Protein AF-H6C6H9-F1 (afdb_monomer)

Nearest PDB structures (foldseek):
  1m8u-assembly1_A  TM=6.468E-01  e=3.228E-02  Bos taurus
  4w9a-assembly1_A  TM=7.156E-01  e=2.011E-01  Bos taurus
  4el6-assembly1_A  TM=6.274E-01  e=1.221E-01  Schistosoma mansoni
  1blb-assembly1_B-2  TM=5.094E-01  e=5.316E-02  Bos taurus
  8fyj-assembly1_A  TM=1.345E-01  e=8.040E-01  Human immunodeficiency virus 1

Radius of gyration: 32.36 Å; Cα contacts (8 Å, |Δi|>4): 339; chains: 1; bounding box: 64×81×73 Å

Solvent-accessible surface area (backbone atoms only — not comparable to full-atom values): 10503 Å² total; per-residue (Å²): 137,88,82,91,83,80,87,89,83,81,89,84,89,83,90,85,83,89,84,82,91,72,93,70,89,72,74,81,74,80,68,78,75,75,69,74,80,72,73,79,72,75,73,74,73,80,51,36,35,40,35,15,56,24,47,71,72,34,78,64,66,50,78,43,81,55,55,75,74,43,68,40,76,44,92,52,54,22,53,16,11,43,23,38,35,81,52,19,26,31,27,49,11,56,21,62,86,62,32,77,60,61,57,61,15,24,44,7,15,76,43,41,44,30,48,18,70,77,67,75,39,77,63,48,41,31,7,32,34,35,34,72,49,62,87,94,52,60,40,40,76,45,44,39,73,64,54,75,67,48,70,76,57,81,44,53,75,42,100,85,59,31,15,46,28,49,48,92,77,42,82,42,81,41,86,101

Structure (mmCIF, N/CA/C/O backbone):
data_AF-H6C6H9-F1
#
_entry.id   AF-H6C6H9-F1
#
loop_
_atom_site.group_PDB
_atom_site.id
_atom_site.type_symbol
_atom_site.label_atom_id
_atom_site.label_alt_id
_atom_site.label_comp_id
_atom_site.label_asym_id
_atom_site.label_entity_id
_atom_site.label_seq_id
_atom_site.pdbx_PDB_ins_code
_atom_site.Cartn_x
_atom_site.Cartn_y
_atom_site.Cartn_z
_atom_site.occupancy
_atom_site.B_iso_or_equiv
_atom_site.auth_seq_id
_atom_site.auth_comp_id
_atom_site.auth_asym_id
_atom_site.auth_atom_id
_atom_site.pdbx_PDB_model_num
ATOM 1 N N . MET A 1 1 ? -33.653 53.824 22.978 1.00 43.84 1 MET A N 1
ATOM 2 C CA . MET A 1 1 ? -33.071 55.120 23.406 1.00 43.84 1 MET A CA 1
ATOM 3 C C . MET A 1 1 ? -32.924 55.114 24.921 1.00 43.84 1 MET A C 1
ATOM 5 O O . MET A 1 1 ? -33.811 54.564 25.562 1.00 43.84 1 MET A O 1
ATOM 9 N N . ARG A 1 2 ? -31.876 55.780 25.441 1.00 40.47 2 ARG A N 1
ATOM 10 C CA . ARG A 1 2 ? -31.400 55.868 26.848 1.00 40.47 2 ARG A CA 1
ATOM 11 C C . ARG A 1 2 ? -30.439 54.741 27.254 1.00 40.47 2 ARG A C 1
ATOM 13 O O . ARG A 1 2 ? -30.753 53.586 27.025 1.00 40.47 2 ARG A O 1
ATOM 20 N N . ALA A 1 3 ? -29.294 54.984 27.884 1.00 43.31 3 ALA A N 1
ATOM 21 C CA . ALA A 1 3 ? -28.504 56.194 28.116 1.00 43.31 3 ALA A CA 1
ATOM 22 C C . ALA A 1 3 ? -27.086 55.715 28.492 1.00 43.31 3 ALA A C 1
ATOM 24 O O . ALA A 1 3 ? -26.957 54.791 29.293 1.00 43.31 3 ALA A O 1
ATOM 25 N N . PHE A 1 4 ? -26.051 56.321 27.908 1.00 47.41 4 PHE A N 1
ATOM 26 C CA . PHE A 1 4 ? -24.652 56.126 28.296 1.00 47.41 4 PHE A CA 1
ATOM 27 C C . PHE A 1 4 ? -24.292 57.131 29.402 1.00 47.41 4 PHE A C 1
ATOM 29 O O . PHE A 1 4 ? -24.557 58.322 29.268 1.00 47.41 4 PHE A O 1
ATOM 36 N N . ASN A 1 5 ? -23.680 56.629 30.470 1.00 43.75 5 ASN A N 1
ATOM 37 C CA . ASN A 1 5 ? -23.010 57.337 31.566 1.00 43.75 5 ASN A CA 1
ATOM 38 C C . ASN A 1 5 ? -21.646 56.626 31.725 1.00 43.75 5 ASN A C 1
ATOM 40 O O . ASN A 1 5 ? -21.599 55.418 31.526 1.00 43.75 5 ASN A O 1
ATOM 44 N N . LEU A 1 6 ? -20.508 57.214 32.088 1.00 49.06 6 LEU A N 1
ATOM 45 C CA . LEU A 1 6 ? -20.125 58.568 32.471 1.00 49.06 6 LEU A CA 1
ATOM 46 C C . LEU A 1 6 ? -18.585 58.650 32.383 1.00 49.06 6 LEU A C 1
ATOM 48 O O . LEU A 1 6 ? -17.896 57.696 32.721 1.00 49.06 6 LEU A O 1
ATOM 52 N N . ALA A 1 7 ? -18.112 59.832 31.990 1.00 50.22 7 ALA A N 1
ATOM 53 C CA . ALA A 1 7 ? -16.988 60.582 32.562 1.00 50.22 7 ALA A CA 1
ATOM 54 C C . ALA A 1 7 ? -15.553 59.998 32.577 1.00 50.22 7 ALA A C 1
ATOM 56 O O . ALA A 1 7 ? -15.174 59.209 33.435 1.00 50.22 7 ALA A O 1
ATOM 57 N N . PHE A 1 8 ? -14.710 60.576 31.712 1.00 47.69 8 PHE A N 1
ATOM 58 C CA . PHE A 1 8 ? -13.259 60.721 31.885 1.00 47.69 8 PHE A CA 1
ATOM 59 C C . PHE A 1 8 ? -12.946 62.107 32.470 1.00 47.69 8 PHE A C 1
ATOM 61 O O . PHE A 1 8 ? -13.483 63.102 31.984 1.00 47.69 8 PHE A O 1
ATOM 68 N N . SER A 1 9 ? -12.066 62.182 33.473 1.00 48.00 9 SER A N 1
ATOM 69 C CA . SER A 1 9 ? -11.415 63.421 33.938 1.00 48.00 9 SER A CA 1
ATOM 70 C C . SER A 1 9 ? -10.225 63.077 34.866 1.00 48.00 9 SER A C 1
ATOM 72 O O . SER A 1 9 ? -10.150 61.938 35.323 1.00 48.00 9 SER A O 1
ATOM 74 N N . PRO A 1 10 ? -9.289 63.997 35.164 1.00 54.41 10 PRO A N 1
ATOM 75 C CA . PRO A 1 10 ? -8.141 64.303 34.311 1.00 54.41 10 PRO A CA 1
ATOM 76 C C . PRO A 1 10 ? -6.798 64.287 35.086 1.00 54.41 10 PRO A C 1
ATOM 78 O O . PRO A 1 10 ? -6.765 64.082 36.292 1.00 54.41 10 PRO A O 1
ATOM 81 N N . LEU A 1 11 ? -5.707 64.537 34.348 1.00 51.25 11 LEU A N 1
ATOM 82 C CA . LEU A 1 11 ? -4.454 65.197 34.760 1.00 51.25 11 LEU A CA 1
ATOM 83 C C . LEU A 1 11 ? -3.988 65.088 36.227 1.00 51.25 11 LEU A C 1
ATOM 85 O O . LEU A 1 11 ? -4.550 65.735 37.104 1.00 51.25 11 LEU A O 1
ATOM 89 N N . LEU A 1 12 ? -2.785 64.534 36.427 1.00 47.00 12 LEU A N 1
ATOM 90 C CA . LEU A 1 12 ? -1.834 65.118 37.378 1.00 47.00 12 LEU A CA 1
ATOM 91 C C . LEU A 1 12 ? -0.397 65.038 36.832 1.00 47.00 12 LEU A C 1
ATOM 93 O O . LEU A 1 12 ? 0.133 63.961 36.571 1.00 47.00 12 LEU A O 1
ATOM 97 N N . LEU A 1 13 ? 0.200 66.217 36.643 1.00 50.78 13 LEU A N 1
ATOM 98 C CA . LEU A 1 13 ? 1.634 66.452 36.473 1.00 50.78 13 LEU A CA 1
ATOM 99 C C . LEU A 1 13 ? 2.338 66.299 37.831 1.00 50.78 13 LEU A C 1
ATOM 101 O O . LEU A 1 13 ? 1.857 66.861 38.812 1.00 50.78 13 LEU A O 1
ATOM 105 N N . ALA A 1 14 ? 3.534 65.707 37.855 1.00 57.72 14 ALA A N 1
ATOM 106 C CA . ALA A 1 14 ? 4.597 66.117 38.775 1.00 57.72 14 ALA A CA 1
ATOM 107 C C . ALA A 1 14 ? 5.970 65.686 38.236 1.00 57.72 14 ALA A C 1
ATOM 109 O O . ALA A 1 14 ? 6.237 64.501 38.048 1.00 57.72 14 ALA A O 1
ATOM 110 N N . ALA A 1 15 ? 6.829 66.674 37.987 1.00 49.47 15 ALA A N 1
ATOM 111 C CA . ALA A 1 15 ? 8.256 66.512 37.748 1.00 49.47 15 ALA A CA 1
ATOM 112 C C . ALA A 1 15 ? 9.000 66.555 39.093 1.00 49.47 15 ALA A C 1
ATOM 114 O O . ALA A 1 15 ? 8.691 67.404 39.928 1.00 49.47 15 ALA A O 1
ATOM 115 N N . VAL A 1 16 ? 10.004 65.694 39.280 1.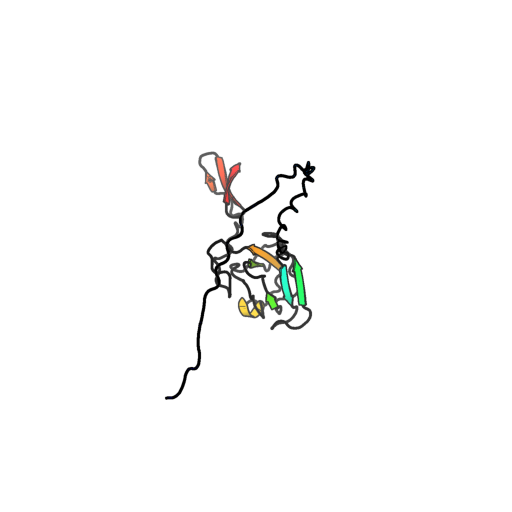00 59.78 16 VAL A N 1
ATOM 116 C CA . VAL A 1 16 ? 11.009 65.824 40.347 1.00 59.78 16 VAL A CA 1
ATOM 117 C C . VAL A 1 16 ? 12.389 65.610 39.728 1.00 59.78 16 VAL A C 1
ATOM 119 O O . VAL A 1 16 ? 12.623 6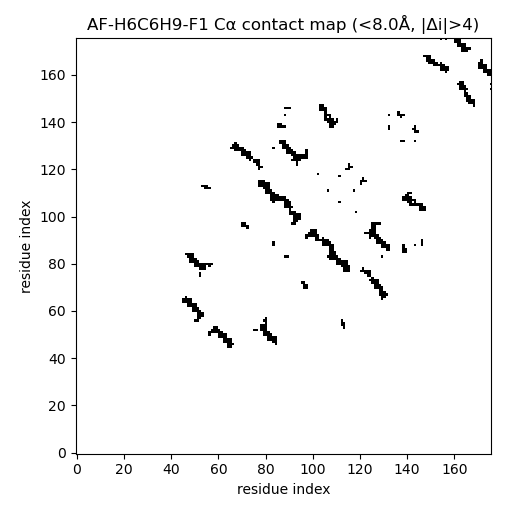4.619 39.039 1.00 59.78 16 VAL A O 1
ATOM 122 N N . ALA A 1 17 ? 13.269 66.585 39.944 1.00 49.47 17 ALA A N 1
ATOM 123 C CA . ALA A 1 17 ? 14.668 66.597 39.538 1.00 49.47 17 ALA A CA 1
ATOM 124 C C . ALA A 1 17 ? 15.584 66.294 40.740 1.00 49.47 17 ALA A C 1
ATOM 126 O O . ALA A 1 17 ? 15.286 66.727 41.852 1.00 49.47 17 ALA A O 1
ATOM 127 N N . GLY A 1 18 ? 16.726 65.642 40.475 1.00 43.94 18 GLY A N 1
ATOM 128 C CA . GLY A 1 18 ? 17.840 65.412 41.415 1.00 43.94 18 GLY A CA 1
ATOM 129 C C . GLY A 1 18 ? 17.665 64.155 42.284 1.00 43.94 18 GLY A C 1
ATOM 130 O O . GLY A 1 18 ? 16.552 63.827 42.658 1.00 43.94 18 GLY A O 1
ATOM 131 N N . VAL A 1 19 ? 18.686 63.386 42.676 1.00 44.44 19 VAL A N 1
ATOM 132 C CA . VAL A 1 19 ? 20.137 63.607 42.788 1.00 44.44 19 VAL A CA 1
ATOM 133 C C . VAL A 1 19 ? 20.823 62.221 42.929 1.00 44.44 19 VAL A C 1
ATOM 135 O O . VAL A 1 19 ? 20.159 61.241 43.252 1.00 44.44 19 VAL A O 1
ATOM 138 N N . VAL A 1 20 ? 22.157 62.210 42.814 1.00 49.16 20 VAL A N 1
ATOM 139 C CA . VAL A 1 20 ? 23.142 61.223 43.318 1.00 49.16 20 VAL A CA 1
ATO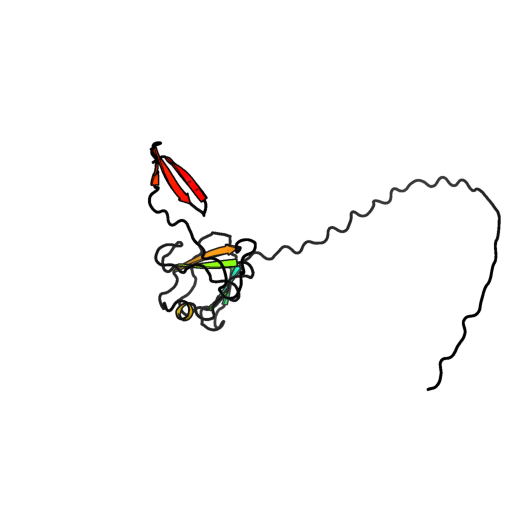M 140 C C . VAL A 1 20 ? 23.569 60.108 42.359 1.00 49.16 20 VAL A C 1
ATOM 142 O O . VAL A 1 20 ? 22.935 59.071 42.197 1.00 49.16 20 VAL A O 1
ATOM 145 N N . SER A 1 21 ? 24.760 60.329 41.804 1.00 42.47 21 SER A N 1
ATOM 146 C CA . SER A 1 21 ? 25.691 59.315 41.330 1.00 42.47 21 SER A CA 1
ATOM 147 C C . SER A 1 21 ? 26.158 58.469 42.518 1.00 42.47 21 SER A C 1
ATOM 149 O O . SER A 1 21 ? 26.852 58.970 43.401 1.00 42.47 21 SER A O 1
ATOM 151 N N . ALA A 1 22 ? 25.809 57.187 42.518 1.00 53.22 22 ALA A N 1
ATOM 152 C CA . ALA A 1 22 ? 26.518 56.165 43.273 1.00 53.22 22 ALA A CA 1
ATOM 153 C C . ALA A 1 22 ? 27.166 55.232 42.248 1.00 53.22 22 ALA A C 1
ATOM 155 O O . ALA A 1 22 ? 26.480 54.585 41.458 1.00 53.22 22 ALA A O 1
ATOM 156 N N . GLN A 1 23 ? 28.498 55.247 42.214 1.00 48.06 23 GLN A N 1
ATOM 157 C CA . GLN A 1 23 ? 29.272 54.185 41.594 1.00 48.06 23 GLN A CA 1
ATOM 158 C C . GLN A 1 23 ? 29.103 52.959 42.483 1.00 48.06 23 GLN A C 1
ATOM 160 O O . GLN A 1 23 ? 29.628 52.942 43.592 1.00 48.06 23 GLN A O 1
ATOM 165 N N . ASP A 1 24 ? 28.364 51.967 42.002 1.00 47.94 24 ASP A N 1
ATOM 166 C CA . ASP A 1 24 ? 28.456 50.617 42.531 1.00 47.94 24 ASP A CA 1
ATOM 167 C C . ASP A 1 24 ? 28.901 49.722 41.379 1.00 47.94 24 ASP A C 1
ATOM 169 O O . ASP A 1 24 ? 28.306 49.701 40.296 1.00 47.94 24 ASP A O 1
ATOM 173 N N . GLU A 1 25 ? 30.047 49.092 41.591 1.00 57.09 25 GLU A N 1
ATOM 174 C CA . GLU A 1 25 ? 30.727 48.194 40.678 1.00 57.09 25 GLU A CA 1
ATOM 175 C C . GLU A 1 25 ? 29.880 46.923 40.551 1.00 57.09 25 GLU A C 1
ATOM 177 O O . GLU A 1 25 ? 30.096 45.914 41.222 1.00 57.09 25 GLU A O 1
ATOM 182 N N . ALA A 1 26 ? 28.847 46.997 39.710 1.00 52.16 26 ALA A N 1
ATOM 183 C CA . ALA A 1 26 ? 27.998 45.868 39.386 1.00 52.16 26 ALA A CA 1
ATOM 184 C C . ALA A 1 26 ? 28.812 44.878 38.549 1.00 52.16 26 ALA A C 1
ATOM 186 O O . ALA A 1 26 ? 28.906 44.964 37.324 1.00 52.16 26 ALA A O 1
ATOM 187 N N . THR A 1 27 ? 29.429 43.942 39.260 1.00 47.81 27 THR A N 1
ATOM 188 C CA . THR A 1 27 ? 29.895 42.663 38.738 1.00 47.81 27 THR A CA 1
ATOM 189 C C . THR A 1 27 ? 28.860 42.110 37.758 1.00 47.81 27 THR A C 1
ATOM 191 O O . THR A 1 27 ? 27.718 41.813 38.110 1.00 47.81 27 THR A O 1
ATOM 194 N N . VAL A 1 28 ? 29.262 42.036 36.488 1.00 46.53 28 VAL A N 1
ATOM 195 C CA . VAL A 1 28 ? 28.486 41.447 35.398 1.00 46.53 28 VAL A CA 1
ATOM 196 C C . VAL A 1 28 ? 28.376 39.954 35.679 1.00 46.53 28 VAL A C 1
ATOM 198 O O . VAL A 1 28 ? 29.245 39.167 35.310 1.00 46.53 28 VAL A O 1
ATOM 201 N N . TYR A 1 29 ? 27.316 39.554 36.372 1.00 53.19 29 TYR A N 1
ATOM 202 C CA . TYR A 1 29 ? 26.864 38.174 36.331 1.00 53.19 29 TYR A CA 1
ATOM 203 C C . TYR A 1 29 ? 26.211 37.978 34.967 1.00 53.19 29 TYR A C 1
ATOM 205 O O . TYR A 1 29 ? 25.061 38.365 34.751 1.00 53.19 29 TYR A O 1
ATOM 213 N N . ASP A 1 30 ? 26.993 37.428 34.038 1.00 55.03 30 ASP A N 1
ATOM 214 C CA . ASP A 1 30 ? 26.508 36.869 32.782 1.00 55.03 30 ASP A CA 1
ATOM 215 C C . ASP A 1 30 ? 25.448 35.821 33.131 1.00 55.03 30 ASP A C 1
ATOM 217 O O . ASP A 1 30 ? 25.742 34.694 33.534 1.00 55.03 30 ASP A O 1
ATOM 221 N N . THR A 1 31 ? 24.190 36.252 33.120 1.00 63.44 31 THR A N 1
ATOM 222 C CA . THR A 1 31 ? 23.061 35.351 33.289 1.00 63.44 31 THR A CA 1
ATOM 223 C C . THR A 1 31 ? 23.037 34.539 32.006 1.00 63.44 31 THR A C 1
ATOM 225 O O . THR A 1 31 ? 22.817 35.140 30.952 1.00 63.44 31 THR A O 1
ATOM 228 N N . PRO A 1 32 ? 23.272 33.215 32.041 1.00 61.19 32 PRO A N 1
ATOM 229 C CA . PRO A 1 32 ? 23.223 32.422 30.829 1.00 61.19 32 PRO A CA 1
ATOM 230 C C . PRO A 1 32 ? 21.829 32.598 30.243 1.00 61.19 32 PRO A C 1
ATOM 232 O O . PRO A 1 32 ? 20.832 32.200 30.852 1.00 61.19 32 PRO A O 1
ATOM 235 N N . VAL A 1 33 ? 21.759 33.256 29.086 1.00 62.00 33 VAL A N 1
ATOM 236 C CA . VAL A 1 33 ? 20.531 33.380 28.312 1.00 62.00 33 VAL A CA 1
ATOM 237 C C . VAL A 1 33 ? 20.086 31.950 28.056 1.00 62.00 33 VAL A C 1
ATOM 239 O O . VAL A 1 33 ? 20.761 31.203 27.346 1.00 62.00 33 VAL A O 1
ATOM 242 N N . LEU A 1 34 ? 19.012 31.537 28.734 1.00 57.62 34 LEU A N 1
ATOM 243 C CA . LEU A 1 34 ? 18.423 30.219 28.581 1.00 57.62 34 LEU A CA 1
ATOM 244 C C . LEU A 1 34 ? 18.130 30.073 27.092 1.00 57.62 34 LEU A C 1
ATOM 246 O O . LEU A 1 34 ? 17.268 30.778 26.566 1.00 57.62 34 LEU A O 1
ATOM 250 N N . ALA A 1 35 ? 18.931 29.238 26.425 1.00 61.88 35 ALA A N 1
ATOM 251 C CA . ALA A 1 35 ? 18.815 28.966 25.006 1.00 61.88 35 ALA A CA 1
ATOM 252 C C . ALA A 1 35 ? 17.335 28.794 24.673 1.00 61.88 35 ALA A C 1
ATOM 254 O O . ALA A 1 35 ? 16.639 28.057 25.381 1.00 61.88 35 ALA A O 1
ATOM 255 N N . GLU A 1 36 ? 16.881 29.524 23.649 1.00 62.03 36 GLU A N 1
ATOM 256 C CA . GLU A 1 36 ? 15.521 29.483 23.124 1.00 62.03 36 GLU A CA 1
ATOM 257 C C . GLU A 1 36 ? 14.971 28.071 23.269 1.00 62.03 36 GLU A C 1
ATOM 259 O O . GLU A 1 36 ? 15.611 27.109 22.826 1.00 62.03 36 GLU A O 1
ATOM 264 N N . ALA A 1 37 ? 13.832 27.944 23.955 1.00 62.97 37 ALA A N 1
ATOM 265 C CA . ALA A 1 37 ? 13.150 26.676 24.114 1.00 62.97 37 ALA A CA 1
ATOM 266 C C . ALA A 1 37 ? 13.022 26.054 22.723 1.00 62.97 37 ALA A C 1
ATOM 268 O O . ALA A 1 37 ? 12.205 26.493 21.916 1.00 62.97 37 ALA A O 1
ATOM 269 N N . ARG A 1 38 ? 13.881 25.071 22.418 1.00 60.66 38 ARG A N 1
ATOM 270 C CA . ARG A 1 38 ? 13.777 24.300 21.187 1.00 60.66 38 ARG A CA 1
ATOM 271 C C . ARG A 1 38 ? 12.397 23.686 21.246 1.00 60.66 38 ARG A C 1
ATOM 273 O O . ARG A 1 38 ? 12.162 22.804 22.072 1.00 60.66 38 ARG A O 1
ATOM 280 N N . GLU A 1 39 ? 11.494 24.212 20.426 1.00 67.00 39 GLU A N 1
ATOM 281 C CA . GLU A 1 39 ? 10.159 23.675 20.261 1.00 67.00 39 GLU A CA 1
ATOM 282 C C . GLU A 1 39 ? 10.323 22.164 20.114 1.00 67.00 39 GLU A C 1
ATOM 284 O O . GLU A 1 39 ? 11.070 21.692 19.248 1.00 67.00 39 GLU A O 1
ATOM 289 N N . LEU A 1 40 ? 9.734 21.407 21.042 1.00 60.00 40 LEU A N 1
ATOM 290 C CA . LEU A 1 40 ? 9.776 19.956 20.994 1.00 60.00 40 LEU A CA 1
ATOM 291 C C . LEU A 1 40 ? 9.041 19.552 19.723 1.00 60.00 40 LEU A C 1
ATOM 293 O O . LEU A 1 40 ? 7.819 19.413 19.717 1.00 60.00 40 LEU A O 1
ATOM 297 N N . GLN A 1 41 ? 9.791 19.391 18.634 1.00 59.38 41 GLN A N 1
ATOM 298 C CA . GLN A 1 41 ? 9.234 18.924 17.383 1.00 59.38 41 GLN A CA 1
ATOM 299 C C . GLN A 1 41 ? 8.605 17.569 17.663 1.00 59.38 41 GLN A C 1
ATOM 301 O O . GLN A 1 41 ? 9.282 16.601 18.033 1.00 59.38 41 GLN A O 1
ATOM 306 N N . LYS A 1 42 ? 7.281 17.511 17.506 1.00 53.94 42 LYS A N 1
ATOM 307 C CA . LYS A 1 42 ? 6.538 16.262 17.547 1.00 53.94 42 LYS A CA 1
ATOM 308 C C . LYS A 1 42 ? 7.182 15.347 16.516 1.00 53.94 42 LYS A C 1
ATOM 310 O O . LYS A 1 42 ? 7.082 15.589 15.314 1.00 53.94 42 LYS A O 1
ATOM 315 N N . ARG A 1 43 ? 7.863 14.297 16.982 1.00 54.84 43 ARG A N 1
ATOM 316 C CA . ARG A 1 43 ? 8.354 13.244 16.094 1.00 54.84 43 ARG A CA 1
ATOM 317 C C . ARG A 1 43 ? 7.127 12.721 15.360 1.00 54.84 43 ARG A C 1
ATOM 319 O O . ARG A 1 43 ? 6.205 12.221 16.008 1.00 54.84 43 ARG A O 1
ATOM 326 N N . SER A 1 44 ? 7.079 12.903 14.041 1.00 58.94 44 SER A N 1
ATOM 327 C CA . SER A 1 44 ? 5.994 12.325 13.254 1.00 58.94 44 SER A CA 1
ATOM 328 C C . SER A 1 44 ? 5.986 10.825 13.545 1.00 58.94 44 SER A C 1
ATOM 330 O O . SER A 1 44 ? 7.048 10.198 13.441 1.00 58.94 44 SER A O 1
ATOM 332 N N . PRO A 1 45 ? 4.854 10.255 14.006 1.00 63.69 45 PRO A N 1
ATO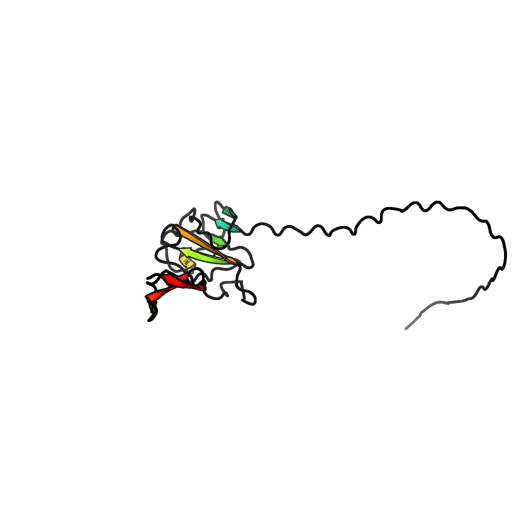M 333 C CA . PRO A 1 45 ? 4.799 8.836 14.293 1.00 63.69 45 PRO A CA 1
ATOM 334 C C . PRO A 1 45 ? 5.232 8.081 13.033 1.00 63.69 45 PRO A C 1
ATOM 336 O O . PRO A 1 45 ? 4.910 8.520 11.924 1.00 63.69 45 PRO A O 1
ATOM 339 N N . PRO A 1 46 ? 6.000 6.989 13.179 1.00 79.44 46 PRO A N 1
ATOM 340 C CA . PRO A 1 46 ? 6.408 6.201 12.028 1.00 79.44 46 PRO A CA 1
ATOM 341 C C . PRO A 1 46 ? 5.162 5.840 11.217 1.00 79.44 46 PRO A C 1
ATOM 343 O O . PRO A 1 46 ? 4.143 5.472 11.795 1.00 79.44 46 PRO A O 1
ATOM 346 N N . ALA A 1 47 ? 5.223 5.984 9.894 1.00 89.31 47 ALA A N 1
ATOM 347 C CA . ALA A 1 47 ? 4.109 5.608 9.036 1.00 89.31 47 ALA A CA 1
ATOM 348 C C . ALA A 1 47 ? 3.789 4.121 9.234 1.00 89.31 47 ALA A C 1
ATOM 350 O O . ALA A 1 47 ? 4.687 3.305 9.452 1.00 89.31 47 ALA A O 1
ATOM 351 N N . GLY A 1 48 ? 2.516 3.747 9.160 1.00 92.38 48 GLY A N 1
ATOM 352 C CA . GLY A 1 48 ? 2.123 2.349 9.253 1.00 92.38 48 GLY A CA 1
ATOM 353 C C . GLY A 1 48 ? 0.730 2.099 8.717 1.00 92.38 48 GLY A C 1
ATOM 354 O O . GLY A 1 48 ? -0.108 2.999 8.703 1.00 92.38 48 GLY A O 1
ATOM 355 N N . VAL A 1 49 ? 0.515 0.872 8.256 1.00 94.38 49 VAL A N 1
ATOM 356 C CA . VAL A 1 49 ? -0.782 0.408 7.765 1.00 94.38 49 VAL A CA 1
ATOM 357 C C . VAL A 1 49 ? -1.602 -0.129 8.918 1.00 94.38 49 VAL A C 1
ATOM 359 O O . VAL A 1 49 ? -1.081 -0.817 9.797 1.00 94.38 49 VAL A O 1
ATOM 362 N N . TYR A 1 50 ? -2.892 0.159 8.884 1.00 94.56 50 TYR A N 1
ATOM 363 C CA . TYR A 1 50 ? -3.868 -0.468 9.751 1.00 94.56 50 TYR A CA 1
ATOM 364 C C . TYR A 1 50 ? -4.622 -1.520 8.950 1.00 94.56 50 TYR A C 1
ATOM 366 O O . TYR A 1 50 ? -5.216 -1.209 7.920 1.00 94.56 50 TYR A O 1
ATOM 374 N N . VAL A 1 51 ? -4.568 -2.771 9.383 1.00 94.38 51 VAL A N 1
ATOM 375 C CA . VAL A 1 51 ? -5.215 -3.882 8.683 1.00 94.38 51 VAL A CA 1
ATOM 376 C C . VAL A 1 51 ? -6.120 -4.590 9.679 1.00 94.38 51 VAL A C 1
ATOM 378 O O . VAL A 1 51 ? -5.735 -4.733 10.838 1.00 94.38 51 VAL A O 1
ATOM 381 N N . CYS A 1 52 ? -7.275 -5.072 9.235 1.00 94.75 52 CYS A N 1
ATOM 382 C CA . CYS A 1 52 ? -8.143 -5.958 10.008 1.00 94.75 52 CYS A CA 1
ATOM 383 C C . CYS A 1 52 ? -8.423 -7.239 9.225 1.00 94.75 52 CYS A C 1
ATOM 385 O O . CYS A 1 52 ? -8.582 -7.182 8.005 1.00 94.75 52 CYS A O 1
ATOM 387 N N . ASP A 1 53 ? -8.484 -8.378 9.914 1.00 94.50 53 ASP A N 1
ATOM 388 C CA . ASP A 1 53 ? -8.716 -9.697 9.309 1.00 94.50 53 ASP A CA 1
ATOM 389 C C . ASP A 1 53 ? -10.137 -9.897 8.753 1.00 94.50 53 ASP A C 1
ATOM 391 O O . ASP A 1 53 ? -10.348 -10.803 7.947 1.00 94.50 53 ASP A O 1
ATOM 395 N N . GLN A 1 54 ? -11.082 -9.029 9.126 1.00 94.31 54 GLN A N 1
ATOM 396 C CA . GLN A 1 54 ? -12.438 -8.992 8.589 1.00 94.31 54 GLN A CA 1
ATOM 397 C C . GLN A 1 54 ? -12.738 -7.675 7.865 1.00 94.31 54 GLN A C 1
ATOM 399 O O . GLN A 1 54 ? -12.021 -6.670 7.955 1.00 94.31 54 GLN A O 1
ATOM 404 N N . THR A 1 55 ? -13.848 -7.686 7.131 1.00 94.94 55 THR A N 1
ATOM 405 C CA . THR A 1 55 ? -14.356 -6.530 6.397 1.00 94.94 55 THR A CA 1
ATOM 406 C C . THR A 1 55 ? -14.953 -5.477 7.332 1.00 94.94 55 THR A C 1
ATOM 408 O O . THR A 1 55 ? -15.358 -5.791 8.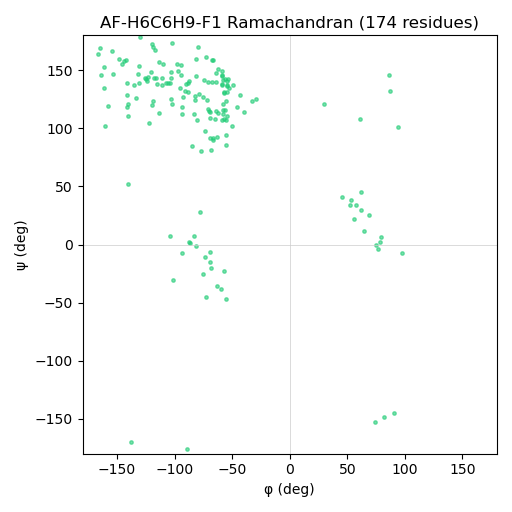449 1.00 94.94 55 THR A O 1
ATOM 411 N N . ASN A 1 56 ? -15.095 -4.246 6.843 1.00 95.81 56 ASN A N 1
ATOM 412 C CA . ASN A 1 56 ? -15.695 -3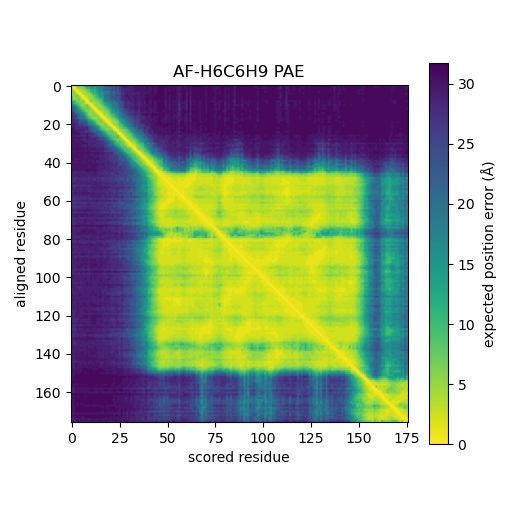.113 7.555 1.00 95.81 56 ASN A CA 1
ATOM 413 C C . ASN A 1 56 ? -15.000 -2.777 8.886 1.00 95.81 56 ASN A C 1
ATOM 415 O O . ASN A 1 56 ? -15.645 -2.331 9.826 1.00 95.81 56 ASN A O 1
ATOM 419 N N . TRP A 1 57 ? -13.679 -2.957 8.948 1.00 95.69 57 TRP A N 1
ATOM 420 C CA . TRP A 1 57 ? -12.837 -2.628 10.105 1.00 95.69 57 TRP A CA 1
ATOM 421 C C . TRP A 1 57 ? -13.180 -3.416 11.379 1.00 95.69 57 TRP A C 1
ATOM 423 O O . TRP A 1 57 ? -12.980 -2.929 12.490 1.00 95.69 5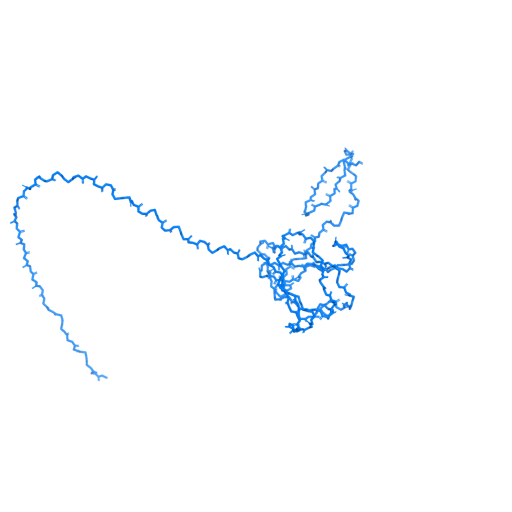7 TRP A O 1
ATOM 433 N N . HIS A 1 58 ? -13.691 -4.638 11.217 1.00 95.44 58 HIS A N 1
ATOM 434 C CA . HIS A 1 58 ? -14.000 -5.555 12.315 1.00 95.44 58 HIS A CA 1
ATOM 435 C C . HIS A 1 58 ? -12.938 -6.648 12.487 1.00 95.44 58 HIS A C 1
ATOM 437 O O . HIS A 1 58 ? -12.039 -6.805 11.664 1.00 95.44 58 HIS A O 1
ATOM 443 N N . GLY A 1 59 ? -13.080 -7.431 13.558 1.00 93.44 59 GLY A N 1
ATOM 444 C CA . GLY A 1 59 ? -12.222 -8.576 13.846 1.00 93.44 59 GLY A CA 1
ATOM 445 C C . GLY A 1 59 ? -10.909 -8.184 14.522 1.00 93.44 59 GLY A C 1
ATOM 446 O O . GLY A 1 59 ? -10.843 -7.235 15.308 1.00 93.44 59 GLY A O 1
ATOM 447 N N . LYS A 1 60 ? -9.853 -8.951 14.252 1.00 93.50 60 LYS A N 1
ATOM 448 C CA . LYS A 1 60 ? -8.509 -8.683 14.754 1.00 93.50 60 LYS A CA 1
ATOM 449 C C . LYS A 1 60 ? -7.836 -7.659 13.852 1.00 93.50 60 LYS A C 1
ATOM 451 O O . LYS A 1 60 ? -7.474 -7.955 12.716 1.00 93.50 60 LYS A O 1
ATOM 456 N N . CYS A 1 61 ? -7.601 -6.476 14.404 1.00 92.50 61 CYS A N 1
ATOM 457 C CA . CYS A 1 61 ? -6.868 -5.423 13.724 1.00 92.50 61 CYS A CA 1
ATOM 458 C C . CYS A 1 61 ? -5.435 -5.300 14.246 1.00 92.50 61 CYS A C 1
ATOM 460 O O . CYS A 1 61 ? -5.170 -5.449 15.440 1.00 92.50 61 CYS A O 1
ATOM 462 N N . ALA A 1 62 ? -4.503 -5.007 13.346 1.00 91.50 62 ALA A N 1
ATOM 463 C CA . ALA A 1 62 ? -3.106 -4.779 13.661 1.00 91.50 62 ALA A CA 1
ATOM 464 C C . ALA A 1 62 ? -2.595 -3.552 12.917 1.00 91.50 62 ALA A C 1
ATOM 466 O O . ALA A 1 62 ? -2.846 -3.358 11.725 1.00 91.50 62 ALA A O 1
ATOM 467 N N . TRP A 1 63 ? -1.822 -2.746 13.636 1.00 92.50 63 TRP A N 1
ATOM 468 C CA . TRP A 1 63 ? -1.020 -1.699 13.038 1.00 92.50 63 TRP A CA 1
ATOM 469 C C . TRP A 1 63 ? 0.378 -2.246 12.751 1.00 92.50 63 TRP A C 1
ATOM 471 O O . TRP A 1 63 ? 1.030 -2.791 13.641 1.00 92.50 63 TRP A O 1
ATOM 481 N N . THR A 1 64 ? 0.839 -2.108 11.511 1.00 91.94 64 THR A N 1
ATOM 482 C CA . THR A 1 64 ? 2.176 -2.543 11.094 1.00 91.94 64 THR A CA 1
ATOM 483 C C . THR A 1 64 ? 2.965 -1.347 10.604 1.00 91.94 64 THR A C 1
ATOM 485 O O . THR A 1 64 ? 2.548 -0.661 9.668 1.00 91.94 64 THR A O 1
ATOM 488 N N . LYS A 1 65 ? 4.133 -1.123 11.211 1.00 92.56 65 LYS A N 1
ATOM 489 C CA . LYS A 1 65 ? 5.067 -0.087 10.773 1.00 92.56 65 LYS A CA 1
ATOM 490 C C . LY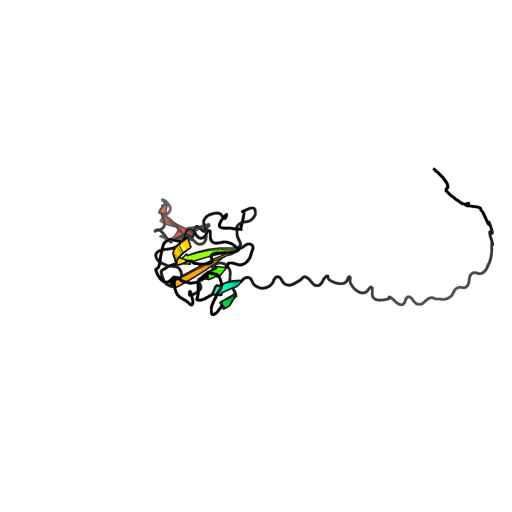S A 1 65 ? 5.452 -0.309 9.309 1.00 92.56 65 LYS A C 1
ATOM 492 O O . LYS A 1 65 ? 5.834 -1.410 8.918 1.00 92.56 65 LYS A O 1
ATOM 497 N N . LEU A 1 66 ? 5.376 0.757 8.525 1.00 90.88 66 LEU A N 1
ATOM 498 C CA . LEU A 1 66 ? 5.833 0.806 7.148 1.00 90.88 66 LEU A CA 1
ATOM 499 C C . LEU A 1 66 ? 7.257 1.341 7.073 1.00 90.88 66 LEU A C 1
ATOM 501 O O . LEU A 1 66 ? 7.636 2.261 7.797 1.00 90.88 66 LEU A O 1
ATOM 505 N N . ASN A 1 67 ? 7.995 0.802 6.112 1.00 88.62 67 ASN A N 1
ATOM 506 C CA . ASN A 1 67 ? 9.171 1.442 5.551 1.00 88.62 67 ASN A CA 1
ATOM 507 C C . ASN A 1 67 ? 8.864 1.748 4.083 1.00 88.62 67 ASN A C 1
ATOM 509 O O . ASN A 1 67 ? 8.240 0.936 3.394 1.00 88.62 67 ASN A O 1
ATOM 513 N N . GLU A 1 68 ? 9.269 2.926 3.621 1.00 90.06 68 GLU A N 1
ATOM 514 C CA . GLU A 1 68 ? 9.039 3.348 2.242 1.00 90.06 68 GLU A CA 1
ATOM 515 C C . GLU A 1 68 ? 9.638 2.353 1.250 1.00 90.06 68 GLU A C 1
ATOM 517 O O . GLU A 1 68 ? 10.793 1.949 1.371 1.00 90.06 68 GLU A O 1
ATOM 522 N N . GLY A 1 69 ? 8.834 1.940 0.271 1.00 88.44 69 GLY A N 1
ATOM 523 C CA . GLY A 1 69 ? 9.293 1.082 -0.813 1.00 88.44 69 GLY A CA 1
ATOM 524 C C . GLY A 1 69 ? 9.740 -0.314 -0.367 1.00 88.44 69 GLY A C 1
ATOM 525 O O . GLY A 1 69 ? 10.311 -1.046 -1.172 1.00 88.44 69 GLY A O 1
ATOM 526 N N . VAL A 1 70 ? 9.475 -0.721 0.875 1.00 90.81 70 VAL A N 1
ATOM 527 C CA . VAL A 1 70 ? 9.775 -2.075 1.344 1.00 90.81 70 VAL A CA 1
ATOM 528 C C . VAL A 1 70 ? 8.568 -2.969 1.107 1.00 90.81 70 VAL A C 1
ATOM 530 O O . VAL A 1 70 ? 7.432 -2.614 1.424 1.00 90.81 70 VAL A O 1
ATOM 533 N N . CYS A 1 71 ? 8.826 -4.138 0.527 1.00 92.69 71 CYS A N 1
ATOM 534 C CA . CYS A 1 71 ? 7.801 -5.148 0.350 1.00 92.69 71 CYS A CA 1
ATOM 535 C C . CYS A 1 71 ? 7.501 -5.852 1.674 1.00 92.69 71 CYS A C 1
ATOM 537 O O . CYS A 1 71 ? 8.404 -6.390 2.314 1.00 92.69 71 CYS A O 1
ATOM 539 N N . MET A 1 72 ? 6.228 -5.891 2.045 1.00 93.94 72 MET A N 1
ATOM 540 C CA . MET A 1 72 ? 5.743 -6.484 3.283 1.00 93.94 72 MET A CA 1
ATOM 541 C C . MET A 1 72 ? 4.829 -7.668 2.968 1.00 93.94 72 MET A C 1
ATOM 543 O O . MET A 1 72 ? 4.059 -7.633 2.007 1.00 93.94 72 MET A O 1
ATOM 547 N N . ASN A 1 73 ? 4.896 -8.723 3.779 1.00 93.44 73 ASN A N 1
ATOM 548 C CA . ASN A 1 73 ? 3.972 -9.850 3.656 1.00 93.44 73 ASN A CA 1
ATOM 549 C C . ASN A 1 73 ? 2.577 -9.433 4.115 1.00 93.44 73 ASN A C 1
ATOM 551 O O . ASN A 1 73 ? 2.432 -8.741 5.123 1.00 93.44 73 ASN A O 1
ATOM 555 N N . PHE A 1 74 ? 1.553 -9.885 3.398 1.00 90.31 74 PHE A N 1
ATOM 556 C CA . PHE A 1 74 ? 0.177 -9.630 3.791 1.00 90.31 74 PHE A CA 1
ATOM 557 C C . PHE A 1 74 ? -0.253 -10.663 4.854 1.00 90.31 74 PHE A C 1
ATOM 559 O O . PHE A 1 74 ? -0.120 -11.864 4.613 1.00 90.31 74 PHE A O 1
ATOM 566 N N . PRO A 1 75 ? -0.725 -10.241 6.043 1.00 83.88 75 PRO A N 1
ATOM 567 C CA . PRO A 1 75 ? -0.912 -11.155 7.175 1.00 83.88 75 PRO A CA 1
ATOM 568 C C . PRO A 1 75 ? -2.140 -12.074 7.056 1.00 83.88 75 PRO A C 1
ATOM 570 O O . PRO A 1 75 ? -2.157 -13.148 7.655 1.00 83.88 75 PRO A O 1
ATOM 573 N N . TRP A 1 76 ? -3.161 -11.672 6.296 1.00 83.69 76 TRP A N 1
ATOM 574 C CA . TRP A 1 76 ? -4.491 -12.299 6.287 1.00 83.69 76 TRP A CA 1
ATOM 575 C C . TRP A 1 76 ? -5.065 -12.451 4.867 1.00 83.69 76 TRP A C 1
ATOM 577 O O . TRP A 1 76 ? -4.346 -12.288 3.885 1.00 83.69 76 TRP A O 1
ATOM 587 N N . ASP A 1 77 ? -6.341 -12.823 4.752 1.00 82.12 77 ASP A N 1
ATOM 588 C CA . ASP A 1 77 ? -6.993 -13.164 3.480 1.00 82.12 77 ASP A CA 1
ATOM 589 C C . ASP A 1 77 ? -7.638 -11.952 2.771 1.00 82.12 77 ASP A C 1
ATOM 591 O O . ASP A 1 77 ? -7.519 -10.809 3.202 1.00 82.12 77 ASP A O 1
ATOM 595 N N . ALA A 1 78 ? -8.325 -12.177 1.644 1.00 69.19 78 ALA A N 1
ATOM 596 C CA . ALA A 1 78 ? -8.919 -11.109 0.822 1.00 69.19 78 ALA A CA 1
ATOM 597 C C . ALA A 1 78 ? -10.104 -10.376 1.480 1.00 69.19 78 ALA A C 1
ATOM 599 O O . ALA A 1 78 ? -10.435 -9.258 1.084 1.00 69.19 78 ALA A O 1
ATOM 600 N N . GLY A 1 79 ? -10.737 -10.995 2.482 1.00 79.44 79 GLY A N 1
ATOM 601 C CA . GLY A 1 79 ? -11.825 -10.418 3.281 1.00 79.44 79 GLY A CA 1
ATOM 602 C C . GLY A 1 79 ? -11.344 -9.425 4.340 1.00 79.44 79 GLY A C 1
ATOM 603 O O . GLY A 1 79 ? -11.979 -9.294 5.378 1.00 79.44 79 GLY A O 1
ATOM 604 N N . THR A 1 80 ? -10.215 -8.767 4.097 1.00 89.44 80 THR A N 1
ATOM 605 C CA . THR A 1 80 ? -9.570 -7.847 5.028 1.00 89.44 80 THR A CA 1
ATOM 606 C C . THR A 1 80 ? -9.935 -6.402 4.737 1.00 89.44 80 THR A C 1
ATOM 608 O O . THR A 1 80 ? -10.140 -5.997 3.586 1.00 89.44 80 THR A O 1
ATOM 611 N N . SER A 1 81 ? -9.965 -5.611 5.804 1.00 95.62 81 SER A N 1
ATOM 612 C CA . SER A 1 81 ? -9.952 -4.151 5.716 1.00 95.62 81 SER A CA 1
ATOM 613 C C . SER A 1 81 ? -8.506 -3.668 5.741 1.00 95.62 81 SER A C 1
ATOM 615 O O . SER A 1 81 ? -7.699 -4.190 6.511 1.00 95.62 81 SER A O 1
ATOM 617 N N . PHE A 1 82 ? -8.157 -2.684 4.915 1.00 96.25 82 PHE A N 1
ATOM 618 C CA . PHE A 1 82 ? -6.782 -2.199 4.787 1.00 96.25 82 PHE A CA 1
ATOM 619 C C . PHE A 1 82 ? -6.748 -0.683 4.647 1.00 96.25 82 PHE A C 1
ATOM 621 O O . PHE A 1 82 ? -7.302 -0.133 3.698 1.00 96.25 82 PHE A O 1
ATOM 628 N N . GLY A 1 83 ? -6.060 -0.025 5.576 1.00 95.56 83 GLY A N 1
ATOM 629 C CA . GLY A 1 83 ? -5.960 1.422 5.714 1.00 95.56 83 GLY A CA 1
ATOM 630 C C . GLY A 1 83 ? -4.513 1.905 5.657 1.00 95.56 83 GLY A C 1
ATOM 631 O O . GLY A 1 83 ? -3.784 1.762 6.644 1.00 95.56 83 GLY A O 1
ATOM 632 N N . PRO A 1 84 ? -4.074 2.496 4.533 1.00 95.12 84 PRO A N 1
ATOM 633 C CA . PRO A 1 84 ? -2.822 3.241 4.467 1.00 95.12 84 PRO A CA 1
ATOM 634 C C . PRO A 1 84 ? -2.848 4.459 5.404 1.00 95.12 84 PRO A C 1
ATOM 636 O O . PRO A 1 84 ? -3.916 5.041 5.619 1.00 95.12 84 PRO A O 1
ATOM 639 N N . PRO A 1 85 ? -1.690 4.902 5.921 1.00 94.12 85 PRO A N 1
ATOM 640 C CA . PRO A 1 85 ? -1.621 6.156 6.658 1.00 94.12 85 PRO A CA 1
ATOM 641 C C . PRO A 1 85 ? -1.890 7.353 5.730 1.00 94.12 85 PRO A C 1
ATOM 643 O O . PRO A 1 85 ? -1.735 7.275 4.510 1.00 94.12 85 PRO A O 1
ATOM 646 N N . GLN A 1 86 ? -2.289 8.486 6.311 1.00 92.12 86 GLN A N 1
ATOM 647 C CA . GLN A 1 86 ? -2.485 9.729 5.558 1.00 92.12 86 GLN A CA 1
ATOM 648 C C . GLN A 1 86 ? -1.193 10.160 4.855 1.00 92.12 86 GLN A C 1
ATOM 650 O O . GLN A 1 86 ? -0.113 10.083 5.437 1.00 92.12 86 GLN A O 1
ATOM 655 N N . GLY A 1 87 ? -1.306 10.617 3.605 1.00 91.94 87 GLY A N 1
ATOM 656 C CA . GLY A 1 87 ? -0.150 11.021 2.799 1.00 91.94 87 GLY A CA 1
ATOM 657 C C . GLY A 1 87 ? 0.620 9.858 2.163 1.00 91.94 87 GLY A C 1
ATOM 658 O O . GLY A 1 87 ? 1.658 10.091 1.549 1.00 91.94 87 GLY A O 1
ATOM 659 N N . TRP A 1 88 ? 0.124 8.621 2.276 1.00 93.94 88 TRP A N 1
ATOM 660 C CA . TRP A 1 88 ? 0.730 7.437 1.671 1.00 93.94 88 TRP A CA 1
ATOM 661 C C . TRP A 1 88 ? -0.219 6.739 0.702 1.00 93.94 88 TRP A C 1
ATOM 663 O O . TRP A 1 88 ? -1.434 6.696 0.905 1.00 93.94 88 TRP A O 1
ATOM 673 N N . GLN A 1 89 ? 0.373 6.124 -0.320 1.00 94.94 89 GLN A N 1
ATOM 674 C CA . GLN A 1 89 ? -0.306 5.207 -1.226 1.00 94.94 89 GLN A CA 1
ATOM 675 C C . GLN A 1 89 ? 0.317 3.814 -1.143 1.00 94.94 89 GLN A C 1
ATOM 677 O O . GLN A 1 89 ? 1.534 3.659 -1.000 1.00 94.94 89 GLN A O 1
ATOM 682 N N . CYS A 1 90 ? -0.521 2.793 -1.255 1.00 95.25 90 CYS A N 1
ATOM 683 C CA . CYS A 1 90 ? -0.132 1.396 -1.187 1.00 95.25 90 CYS A CA 1
ATOM 684 C C . CYS A 1 90 ? -0.561 0.640 -2.443 1.00 95.25 90 CYS A C 1
ATOM 686 O O . CYS A 1 90 ? -1.636 0.858 -3.004 1.00 95.25 90 CYS A O 1
ATOM 688 N N . LYS A 1 91 ? 0.284 -0.302 -2.850 1.00 94.94 91 LYS A N 1
ATOM 689 C CA . LYS A 1 91 ? 0.015 -1.304 -3.872 1.00 94.94 91 LYS A CA 1
ATOM 690 C C . LYS A 1 91 ? -0.090 -2.679 -3.228 1.00 94.94 91 LYS A C 1
ATOM 692 O O . LYS A 1 91 ? 0.710 -3.025 -2.359 1.00 94.94 91 LYS A O 1
ATOM 697 N N . ILE A 1 92 ? -1.078 -3.446 -3.674 1.00 95.00 92 ILE A N 1
ATOM 698 C CA . ILE A 1 92 ? -1.340 -4.813 -3.226 1.00 95.00 92 ILE A CA 1
ATOM 699 C C . ILE A 1 92 ? -0.906 -5.779 -4.328 1.00 95.00 92 ILE A C 1
ATOM 701 O O . ILE A 1 92 ? -1.168 -5.529 -5.505 1.00 95.00 92 ILE A O 1
ATOM 705 N N . TYR A 1 93 ? -0.270 -6.883 -3.942 1.00 94.06 93 TYR A N 1
ATOM 706 C CA . TYR A 1 93 ? 0.204 -7.934 -4.837 1.00 94.06 93 TYR A CA 1
ATOM 707 C C . TYR A 1 93 ? -0.377 -9.274 -4.409 1.00 94.06 93 TYR A C 1
ATOM 709 O O . TYR A 1 93 ? -0.440 -9.612 -3.223 1.00 94.06 93 TYR A O 1
ATOM 717 N N . TYR A 1 94 ? -0.749 -10.068 -5.402 1.00 92.69 94 TYR A N 1
ATOM 718 C CA . TYR A 1 94 ? -1.259 -11.423 -5.215 1.00 92.69 94 TYR A CA 1
ATOM 719 C C . TYR A 1 94 ? -0.146 -12.479 -5.310 1.00 92.69 94 TYR A C 1
ATOM 721 O O . TYR A 1 94 ? -0.380 -13.642 -5.001 1.00 92.69 94 TYR A O 1
ATOM 729 N N . GLY A 1 95 ? 1.076 -12.083 -5.683 1.00 89.75 95 GLY A N 1
ATOM 730 C CA . GLY A 1 95 ? 2.290 -12.878 -5.499 1.00 89.75 95 GLY A CA 1
ATOM 731 C C . GLY A 1 95 ? 3.069 -12.459 -4.249 1.00 89.75 95 GLY A C 1
ATOM 732 O O . GLY A 1 95 ? 2.956 -11.331 -3.758 1.00 89.75 95 GLY A O 1
ATOM 733 N N . GLY A 1 96 ? 3.864 -13.379 -3.704 1.00 89.62 96 GLY A N 1
ATOM 734 C CA . GLY A 1 96 ? 4.774 -13.078 -2.597 1.00 89.62 96 GLY A CA 1
ATOM 735 C C . GLY A 1 96 ? 5.898 -12.133 -3.029 1.00 89.62 96 GLY A C 1
ATOM 736 O O . GLY A 1 96 ? 6.210 -12.034 -4.216 1.00 89.62 96 GLY A O 1
ATOM 737 N N . LYS A 1 97 ? 6.530 -11.446 -2.068 1.00 90.44 97 LYS A N 1
ATOM 738 C CA . LYS A 1 97 ? 7.673 -10.541 -2.320 1.00 90.44 97 LYS A CA 1
ATOM 739 C C . LYS A 1 97 ? 7.407 -9.481 -3.408 1.00 90.44 97 LYS A C 1
ATOM 741 O O . LYS A 1 97 ? 8.320 -9.108 -4.137 1.00 90.44 97 LYS A O 1
ATOM 746 N N . CYS A 1 98 ? 6.173 -8.991 -3.504 1.00 91.38 98 CYS A N 1
ATOM 747 C CA . CYS A 1 98 ? 5.749 -7.936 -4.421 1.00 91.38 98 CYS A CA 1
ATOM 748 C C . CYS A 1 98 ? 5.930 -8.317 -5.894 1.00 91.38 98 CYS A C 1
ATOM 750 O O . CYS A 1 98 ? 6.430 -7.544 -6.708 1.00 91.38 98 CYS A O 1
ATOM 752 N N . THR A 1 99 ? 5.519 -9.542 -6.220 1.00 88.69 99 THR A N 1
ATOM 753 C CA . THR A 1 99 ? 5.570 -10.109 -7.572 1.00 88.69 99 THR A CA 1
ATOM 754 C C . THR A 1 99 ? 4.173 -10.490 -8.068 1.00 88.69 99 THR A C 1
ATOM 756 O O . THR A 1 99 ? 3.196 -10.457 -7.316 1.00 88.69 99 THR A O 1
ATOM 759 N N . GLY A 1 100 ? 4.073 -10.879 -9.341 1.00 87.38 100 GLY A N 1
ATOM 760 C CA . GLY A 1 100 ? 2.833 -11.380 -9.933 1.00 87.38 100 GLY A CA 1
ATOM 761 C C . GLY A 1 100 ? 1.789 -10.292 -10.195 1.00 87.38 100 GLY A C 1
ATOM 762 O O . GLY A 1 100 ? 2.122 -9.133 -10.442 1.00 87.38 100 GLY A O 1
ATOM 763 N N . ALA A 1 101 ? 0.514 -10.686 -10.183 1.00 89.31 101 ALA A N 1
ATOM 764 C CA . ALA A 1 101 ? -0.602 -9.766 -10.379 1.00 89.31 101 ALA A CA 1
ATOM 765 C C . ALA A 1 101 ? -0.674 -8.741 -9.238 1.00 89.31 101 ALA A C 1
ATOM 767 O O . ALA A 1 101 ? -0.482 -9.083 -8.069 1.00 89.31 101 ALA A O 1
ATOM 768 N N . MET A 1 102 ? -0.978 -7.489 -9.574 1.00 91.62 102 MET A N 1
ATOM 769 C CA . MET A 1 102 ? -0.916 -6.365 -8.640 1.00 91.62 102 MET A CA 1
ATOM 770 C C . MET A 1 102 ? -1.960 -5.299 -8.960 1.00 91.62 102 MET A C 1
ATOM 772 O O . MET A 1 102 ? -2.460 -5.225 -10.082 1.00 91.62 102 MET A O 1
ATOM 776 N N . THR A 1 103 ? -2.276 -4.464 -7.973 1.00 93.50 103 THR A N 1
ATOM 777 C CA . THR A 1 103 ? -3.156 -3.305 -8.156 1.00 93.50 103 THR A CA 1
ATOM 778 C C . THR A 1 103 ? -2.407 -2.129 -8.790 1.00 93.50 103 THR A C 1
ATOM 780 O O . THR A 1 103 ? -1.179 -2.126 -8.903 1.00 93.50 103 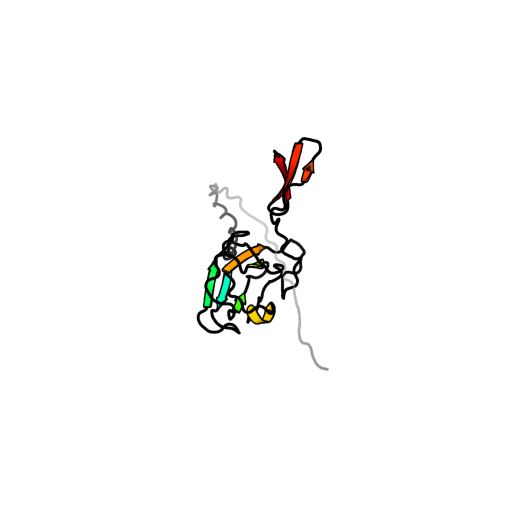THR A O 1
ATOM 783 N N . ASP A 1 104 ? -3.140 -1.090 -9.192 1.00 90.50 104 ASP A N 1
ATOM 784 C CA . ASP A 1 104 ? -2.568 0.156 -9.725 1.00 90.50 104 ASP A CA 1
ATOM 785 C C . ASP A 1 104 ? -1.823 0.996 -8.666 1.00 90.50 104 ASP A C 1
ATOM 787 O O . ASP A 1 104 ? -1.173 1.994 -8.986 1.00 90.50 104 ASP A O 1
ATOM 791 N N . GLY A 1 105 ? -1.896 0.582 -7.399 1.00 92.38 105 GLY A N 1
ATOM 792 C CA . GLY A 1 105 ? -1.236 1.221 -6.272 1.00 92.38 105 GLY A CA 1
ATOM 793 C C . GLY A 1 105 ? -1.789 2.591 -5.903 1.00 92.38 105 GLY A C 1
ATOM 794 O O . GLY A 1 105 ? -1.062 3.407 -5.336 1.00 92.38 105 GLY A O 1
ATOM 795 N N . LYS A 1 106 ? -3.057 2.851 -6.229 1.00 94.31 106 LYS A N 1
ATOM 796 C CA . LYS A 1 106 ? -3.757 4.081 -5.847 1.00 94.31 106 LYS A CA 1
ATOM 797 C C . LYS A 1 106 ? -4.436 4.006 -4.484 1.00 94.31 106 LYS A C 1
ATOM 799 O O . LYS A 1 106 ? -5.081 4.967 -4.089 1.00 94.31 106 LYS A O 1
ATOM 804 N N . LEU A 1 107 ? -4.313 2.896 -3.751 1.00 95.38 107 LEU A N 1
ATOM 805 C CA . LEU A 1 107 ? -4.943 2.764 -2.439 1.00 95.38 107 LEU A CA 1
ATOM 806 C C . LEU A 1 107 ? -4.329 3.774 -1.471 1.00 95.38 107 LEU A C 1
ATOM 808 O O . LEU A 1 107 ? -3.188 3.611 -1.050 1.00 95.38 107 LEU A O 1
ATOM 812 N N . THR A 1 108 ? -5.085 4.803 -1.117 1.00 96.12 108 THR A N 1
ATOM 813 C CA . THR A 1 108 ? -4.698 5.849 -0.165 1.00 96.12 108 THR A CA 1
ATOM 814 C C . THR A 1 108 ? -5.652 5.857 1.017 1.00 96.12 108 THR A C 1
ATOM 816 O O . THR A 1 108 ? -6.685 5.188 0.989 1.00 96.12 108 THR A O 1
ATOM 819 N N . TYR A 1 109 ? -5.314 6.610 2.062 1.00 94.56 109 TYR A N 1
ATOM 820 C CA . TYR A 1 109 ? -6.207 6.851 3.196 1.00 94.56 109 TYR A CA 1
ATOM 821 C C . TYR A 1 109 ? -7.617 7.288 2.733 1.00 94.56 109 TYR A C 1
ATOM 823 O O . TYR A 1 109 ? -7.706 8.118 1.827 1.00 94.56 109 TYR A O 1
ATOM 831 N N . PRO A 1 110 ? -8.718 6.785 3.329 1.00 94.69 110 PRO A N 1
ATOM 832 C CA . PRO A 1 110 ? -8.803 5.894 4.494 1.00 94.69 110 PRO A CA 1
ATOM 833 C C . PRO A 1 110 ? -8.574 4.409 4.178 1.00 94.69 110 PRO A C 1
ATOM 835 O O . PRO A 1 110 ? -8.578 3.583 5.084 1.00 94.69 110 PRO A O 1
ATOM 838 N N . GLY A 1 111 ? -8.348 4.062 2.914 1.00 95.56 111 GLY A N 1
ATOM 839 C CA . GLY A 1 111 ? -8.178 2.695 2.448 1.00 95.56 111 GLY A CA 1
ATOM 840 C C . GLY A 1 111 ? -9.496 2.058 2.028 1.00 95.56 111 GLY A C 1
ATOM 841 O O . GLY A 1 111 ? -10.363 2.721 1.463 1.00 95.56 111 GLY A O 1
ATOM 842 N N . THR A 1 112 ? -9.636 0.758 2.274 1.00 96.00 112 THR A N 1
ATOM 843 C CA . THR A 1 112 ? -10.827 -0.013 1.910 1.00 96.00 112 THR A CA 1
ATOM 844 C C . THR A 1 112 ? -11.344 -0.852 3.079 1.00 96.00 112 THR A C 1
ATOM 846 O O . THR A 1 112 ? -10.545 -1.491 3.769 1.00 96.00 112 THR A O 1
ATOM 849 N N . PRO A 1 113 ? -12.675 -0.921 3.277 1.00 96.44 113 PRO A N 1
ATOM 850 C CA . PRO A 1 113 ? -13.282 -1.861 4.211 1.00 96.44 113 PRO A CA 1
ATOM 851 C C . PRO A 1 113 ? -13.280 -3.309 3.693 1.00 96.44 113 PRO A C 1
ATOM 853 O O . PRO A 1 113 ? -13.648 -4.211 4.436 1.00 96.44 113 PRO A O 1
ATOM 856 N N . ASN A 1 114 ? -12.952 -3.561 2.424 1.00 95.38 114 ASN A N 1
ATOM 857 C CA . ASN A 1 114 ? -12.933 -4.903 1.844 1.00 95.38 114 ASN A CA 1
ATOM 858 C C . ASN A 1 114 ? -12.080 -4.918 0.567 1.00 95.38 114 ASN A C 1
ATOM 860 O O . ASN A 1 114 ? -12.548 -4.505 -0.499 1.00 95.38 114 ASN A O 1
ATOM 864 N N . ILE A 1 115 ? -10.848 -5.432 0.657 1.00 93.94 115 ILE A N 1
ATOM 865 C CA . ILE A 1 115 ? -9.941 -5.540 -0.500 1.00 93.94 115 ILE A CA 1
ATOM 866 C C . ILE A 1 115 ? -10.596 -6.318 -1.641 1.00 93.94 115 ILE A C 1
ATOM 868 O O . ILE A 1 115 ? -10.564 -5.868 -2.791 1.00 93.94 115 ILE A O 1
ATOM 872 N N . GLY A 1 116 ? -11.201 -7.467 -1.335 1.00 92.19 116 GLY A N 1
ATOM 873 C CA . GLY A 1 116 ? -11.754 -8.333 -2.365 1.00 92.19 116 GLY A CA 1
ATOM 874 C C . GLY A 1 116 ? -12.897 -7.696 -3.151 1.00 92.19 116 GLY A C 1
ATOM 875 O O . GLY A 1 116 ? -12.984 -7.884 -4.364 1.00 92.19 116 GLY A O 1
ATOM 876 N N . ALA A 1 117 ? -13.731 -6.891 -2.490 1.00 93.38 117 ALA A N 1
ATOM 877 C CA . ALA A 1 117 ? -14.775 -6.115 -3.154 1.00 93.38 117 ALA A CA 1
ATOM 878 C C . ALA A 1 117 ? -14.196 -4.937 -3.951 1.00 93.38 117 ALA A C 1
ATOM 880 O O . ALA A 1 117 ? -14.567 -4.750 -5.106 1.00 93.38 117 ALA A O 1
ATOM 881 N N . THR A 1 118 ? -13.256 -4.176 -3.377 1.00 94.25 118 THR A N 1
ATOM 882 C CA . THR A 1 118 ? -12.656 -3.001 -4.037 1.00 94.25 118 THR A CA 1
ATOM 883 C C . THR A 1 118 ? -11.966 -3.343 -5.349 1.00 94.25 118 THR A C 1
ATOM 885 O O . THR A 1 118 ? -12.062 -2.573 -6.301 1.00 94.25 118 THR A O 1
ATOM 888 N N . TYR A 1 119 ? -11.290 -4.489 -5.419 1.00 92.25 119 TYR A N 1
ATOM 889 C CA . TYR A 1 119 ? -10.568 -4.910 -6.621 1.00 92.25 119 TYR A CA 1
ATOM 890 C C . TYR A 1 119 ? -11.285 -5.994 -7.425 1.00 92.25 119 TYR A C 1
ATOM 892 O O . TYR A 1 119 ? -10.692 -6.532 -8.358 1.00 92.25 119 TYR A O 1
ATOM 900 N N . ASN A 1 120 ? -12.530 -6.330 -7.064 1.00 93.12 120 ASN A N 1
ATOM 901 C CA . ASN A 1 120 ? -13.285 -7.445 -7.640 1.00 93.12 120 ASN A CA 1
ATOM 902 C C . ASN A 1 120 ? -12.441 -8.736 -7.751 1.00 93.12 120 ASN A C 1
ATOM 904 O O . ASN A 1 120 ? -12.456 -9.436 -8.764 1.00 93.12 120 ASN A O 1
ATOM 908 N N . ASN A 1 121 ? -11.644 -9.022 -6.719 1.00 91.25 121 ASN A N 1
ATOM 909 C CA . ASN A 1 121 ? -10.692 -10.124 -6.700 1.00 91.25 121 ASN A CA 1
ATOM 910 C C . ASN A 1 121 ? -10.677 -10.788 -5.322 1.00 91.25 121 ASN A C 1
ATOM 912 O O . ASN A 1 121 ? -10.204 -10.218 -4.347 1.00 91.25 121 ASN A O 1
ATOM 916 N N . ARG A 1 122 ? -11.176 -12.022 -5.241 1.00 87.94 122 ARG A N 1
ATOM 917 C CA . ARG A 1 122 ? -11.283 -12.769 -3.978 1.00 87.94 122 ARG A CA 1
ATOM 918 C C . ARG A 1 122 ? -10.021 -13.556 -3.613 1.00 87.94 122 ARG A C 1
ATOM 920 O O . ARG A 1 122 ? -10.024 -14.256 -2.604 1.00 87.94 122 ARG A O 1
ATOM 927 N N . LEU A 1 123 ? -8.963 -13.475 -4.421 1.00 89.81 123 LEU A N 1
ATOM 928 C CA . LEU A 1 123 ? -7.691 -14.122 -4.117 1.00 89.81 123 LEU A CA 1
ATOM 929 C C . LEU A 1 123 ? -7.043 -13.469 -2.901 1.00 89.81 123 LEU A C 1
ATOM 931 O O . LEU A 1 123 ? -7.039 -12.248 -2.771 1.00 89.81 123 LEU A O 1
ATOM 935 N N . LYS A 1 124 ? -6.449 -14.288 -2.033 1.00 90.12 124 LYS A N 1
ATOM 936 C CA . LYS A 1 124 ? -5.654 -13.811 -0.903 1.00 90.12 124 LYS A CA 1
ATOM 937 C C . LYS A 1 124 ? -4.499 -12.933 -1.409 1.00 90.12 124 LYS A C 1
ATOM 939 O O . LYS A 1 124 ? -3.658 -13.436 -2.159 1.00 90.12 124 LYS A O 1
ATOM 944 N N . PRO A 1 125 ? -4.410 -11.658 -0.993 1.00 93.50 125 PRO A N 1
ATOM 945 C CA . PRO A 1 125 ? -3.202 -10.875 -1.188 1.00 93.50 125 PRO A CA 1
ATOM 946 C C . PRO A 1 125 ? -2.022 -11.560 -0.503 1.00 93.50 125 PRO A C 1
ATOM 948 O O . PRO A 1 125 ? -2.142 -12.033 0.624 1.00 93.50 125 PRO A O 1
ATOM 951 N N . ALA A 1 126 ? -0.874 -11.606 -1.165 1.00 94.62 126 ALA A N 1
ATOM 952 C CA . ALA A 1 126 ? 0.320 -12.240 -0.616 1.00 94.62 126 ALA A CA 1
ATOM 953 C C . ALA A 1 126 ? 1.311 -11.206 -0.070 1.00 94.62 126 ALA A C 1
ATOM 955 O O . ALA A 1 126 ? 2.032 -11.472 0.893 1.00 94.62 126 ALA A O 1
ATOM 956 N N . SER A 1 127 ? 1.347 -10.010 -0.658 1.00 94.75 127 SER A N 1
ATOM 957 C CA . SER A 1 127 ? 2.221 -8.935 -0.198 1.00 94.75 127 SER A CA 1
ATOM 958 C C . SER A 1 127 ? 1.687 -7.552 -0.558 1.00 94.75 127 SER A C 1
ATOM 960 O O . SER A 1 127 ? 0.754 -7.403 -1.347 1.00 94.75 127 SER A O 1
ATOM 962 N N . TYR A 1 128 ? 2.260 -6.525 0.057 1.00 94.94 128 TYR A N 1
ATOM 963 C CA . TYR A 1 128 ? 1.948 -5.131 -0.220 1.00 94.94 128 TYR A CA 1
ATOM 964 C C . TYR A 1 128 ? 3.200 -4.266 -0.110 1.00 94.94 128 TYR A C 1
ATOM 966 O O . TYR A 1 128 ? 4.178 -4.621 0.548 1.00 94.94 128 TYR A O 1
ATOM 974 N N . LYS A 1 129 ? 3.155 -3.106 -0.755 1.00 94.56 129 LYS A N 1
ATOM 975 C CA . LYS A 1 129 ? 4.228 -2.114 -0.738 1.00 94.56 129 LYS A CA 1
ATOM 976 C C . LYS A 1 129 ? 3.619 -0.731 -0.687 1.00 94.56 129 LYS A C 1
ATOM 978 O O . LYS A 1 129 ? 2.643 -0.467 -1.384 1.00 94.56 129 LYS A O 1
ATOM 983 N N . CYS A 1 130 ? 4.194 0.156 0.109 1.00 94.38 130 CYS A N 1
ATOM 984 C CA . CYS A 1 130 ? 3.681 1.509 0.262 1.00 94.38 130 CYS A CA 1
ATOM 985 C C . CYS A 1 130 ? 4.795 2.534 0.102 1.00 94.38 130 CYS A C 1
ATOM 987 O O . CYS A 1 130 ? 5.962 2.255 0.383 1.00 94.38 130 CYS A O 1
ATOM 989 N N . ARG A 1 131 ? 4.414 3.732 -0.323 1.00 92.38 131 ARG A N 1
ATOM 990 C CA . ARG A 1 131 ? 5.291 4.897 -0.400 1.00 92.38 131 ARG A CA 1
ATOM 991 C C . ARG A 1 131 ? 4.527 6.164 -0.008 1.00 92.38 131 ARG A C 1
ATOM 993 O O . ARG A 1 131 ? 3.294 6.168 -0.119 1.00 92.38 131 ARG A O 1
ATOM 1000 N N . PRO A 1 132 ? 5.224 7.232 0.399 1.00 92.50 132 PRO A N 1
ATOM 1001 C CA . PRO A 1 132 ? 4.643 8.562 0.422 1.00 92.50 132 PRO A CA 1
ATOM 1002 C C . PRO A 1 132 ? 4.060 8.905 -0.952 1.00 92.50 132 PRO A C 1
ATOM 1004 O O . PRO A 1 132 ? 4.605 8.528 -1.995 1.00 92.50 132 PRO A O 1
ATOM 1007 N N . CYS A 1 133 ? 2.931 9.599 -0.965 1.00 91.06 133 CYS A N 1
ATOM 1008 C CA . CYS A 1 133 ? 2.400 10.144 -2.204 1.00 91.06 133 CYS A CA 1
ATOM 1009 C C . CYS A 1 133 ? 3.359 11.202 -2.779 1.00 91.06 133 CYS A C 1
ATOM 1011 O O . CYS A 1 133 ? 4.008 11.917 -2.011 1.00 91.06 133 CYS A O 1
ATOM 1013 N N . PRO A 1 134 ? 3.438 11.344 -4.114 1.00 88.81 134 PRO A N 1
ATOM 1014 C CA . PRO A 1 134 ? 4.248 12.386 -4.731 1.00 88.81 134 PRO A CA 1
ATOM 1015 C C . PRO A 1 134 ? 3.804 13.781 -4.281 1.00 88.81 134 PRO A C 1
ATOM 1017 O O . PRO A 1 134 ? 2.610 14.033 -4.087 1.00 88.81 134 PRO A O 1
ATOM 1020 N N . ALA A 1 135 ? 4.762 14.700 -4.156 1.00 86.06 135 ALA A N 1
ATOM 1021 C CA . ALA A 1 135 ? 4.480 16.083 -3.789 1.00 86.06 135 ALA A CA 1
ATOM 1022 C C . ALA A 1 135 ? 3.442 16.710 -4.740 1.00 86.06 135 ALA A C 1
ATOM 1024 O O . ALA A 1 135 ? 3.492 16.513 -5.953 1.00 86.06 135 ALA A O 1
ATOM 1025 N N . GLY A 1 136 ? 2.476 17.439 -4.175 1.00 83.88 136 GLY A N 1
ATOM 1026 C CA . GLY A 1 136 ? 1.407 18.095 -4.935 1.00 83.88 136 GLY A CA 1
ATOM 1027 C C . GLY A 1 136 ? 0.309 17.166 -5.470 1.00 83.88 136 GLY A C 1
ATOM 1028 O O . GLY A 1 136 ? -0.633 17.650 -6.091 1.00 83.88 136 GLY A O 1
ATOM 1029 N N . SER A 1 137 ? 0.383 15.853 -5.227 1.00 84.06 137 SER A N 1
ATOM 1030 C CA . SER A 1 137 ? -0.693 14.930 -5.604 1.00 84.06 137 SER A CA 1
ATOM 1031 C C . SER A 1 137 ? -1.821 14.938 -4.569 1.00 84.06 137 SER A C 1
ATOM 1033 O O . SER A 1 137 ? -1.538 14.996 -3.367 1.00 84.06 137 SER A O 1
ATOM 1035 N N . PRO A 1 138 ? -3.097 14.785 -4.984 1.00 83.94 138 PRO A N 1
ATOM 1036 C CA . PRO A 1 138 ? -4.110 14.324 -4.048 1.00 83.94 138 PRO A CA 1
ATOM 1037 C C . PRO A 1 138 ? -3.646 12.964 -3.500 1.00 83.94 138 PRO A C 1
ATOM 1039 O O . PRO A 1 138 ? -3.007 12.181 -4.206 1.00 83.94 138 PRO A O 1
ATOM 1042 N N . CYS A 1 139 ? -3.879 12.715 -2.213 1.00 89.81 139 CYS A N 1
ATOM 1043 C CA . CYS A 1 139 ? -3.455 11.483 -1.547 1.00 89.81 139 CYS A CA 1
ATOM 1044 C C . CYS A 1 139 ? -4.533 11.008 -0.573 1.00 89.81 139 CYS A C 1
ATOM 1046 O O . CYS A 1 139 ? -4.309 10.822 0.625 1.00 89.81 139 CYS A O 1
ATOM 1048 N N . ILE A 1 140 ? -5.752 10.903 -1.091 1.00 93.19 140 ILE A N 1
ATOM 1049 C CA . ILE A 1 140 ? -6.935 10.578 -0.299 1.00 93.19 140 ILE A CA 1
ATOM 1050 C C . ILE A 1 140 ? -7.983 9.900 -1.179 1.00 93.19 140 ILE A C 1
ATOM 1052 O O . ILE A 1 140 ? -8.101 10.225 -2.358 1.00 93.19 140 ILE A O 1
ATOM 1056 N N . ASN A 1 141 ? -8.758 8.974 -0.618 1.00 92.44 141 ASN A N 1
ATOM 1057 C CA . ASN A 1 141 ? -9.902 8.319 -1.261 1.00 92.44 141 ASN A CA 1
ATOM 1058 C C . ASN A 1 141 ? -9.589 7.684 -2.628 1.00 92.44 141 ASN A C 1
ATOM 1060 O O . ASN A 1 141 ? -10.383 7.784 -3.558 1.00 92.44 141 ASN A O 1
ATOM 1064 N N . GLY A 1 142 ? -8.417 7.071 -2.787 1.00 90.69 142 GLY A N 1
ATOM 1065 C CA . GLY A 1 142 ? -8.007 6.485 -4.067 1.00 90.69 142 GLY A CA 1
ATOM 1066 C C . GLY A 1 142 ? -7.538 7.501 -5.117 1.00 90.69 142 GLY A C 1
ATOM 1067 O O . GLY A 1 142 ? -7.075 7.115 -6.189 1.00 90.69 142 GLY A O 1
ATOM 1068 N N . ASN A 1 143 ? -7.616 8.800 -4.824 1.00 91.50 143 ASN A N 1
ATOM 1069 C CA . ASN A 1 143 ? -7.145 9.856 -5.709 1.00 91.50 143 ASN A CA 1
ATOM 1070 C C . ASN A 1 143 ? -5.654 10.049 -5.474 1.00 91.50 143 ASN A C 1
ATOM 1072 O O . ASN A 1 143 ? -5.284 10.881 -4.661 1.00 91.50 143 ASN A O 1
ATOM 1076 N N . ALA A 1 144 ? -4.828 9.252 -6.142 1.00 90.62 144 ALA A N 1
ATOM 1077 C CA . ALA A 1 144 ? -3.384 9.423 -6.259 1.00 90.62 144 ALA A CA 1
ATOM 1078 C C . ALA A 1 144 ? -2.942 8.949 -7.653 1.00 90.62 144 ALA A C 1
ATOM 1080 O O . ALA A 1 144 ? -3.628 8.121 -8.269 1.00 90.62 144 ALA A O 1
ATOM 1081 N N . PRO A 1 145 ? -1.812 9.442 -8.188 1.00 90.00 145 PRO A N 1
ATOM 1082 C CA . PRO A 1 145 ? -1.240 8.865 -9.396 1.00 90.00 145 PRO A CA 1
ATOM 1083 C C . PRO A 1 145 ? -0.923 7.381 -9.175 1.00 90.00 145 PRO A C 1
ATOM 1085 O O . PRO A 1 145 ? -0.603 6.952 -8.062 1.00 90.00 145 PRO A O 1
ATOM 1088 N N . ALA A 1 146 ? -1.003 6.587 -10.246 1.00 88.94 146 ALA A N 1
ATOM 1089 C CA . ALA A 1 146 ? -0.684 5.165 -10.173 1.00 88.94 146 ALA A CA 1
ATOM 1090 C C . ALA A 1 146 ? 0.725 4.962 -9.595 1.00 88.94 146 ALA A C 1
ATOM 1092 O O . ALA A 1 146 ? 1.675 5.661 -9.968 1.00 88.94 146 ALA A O 1
ATOM 1093 N N . TYR A 1 147 ? 0.875 3.989 -8.695 1.00 89.50 147 TYR A N 1
ATOM 1094 C CA . TYR A 1 147 ? 2.193 3.590 -8.222 1.00 89.50 147 TYR A CA 1
ATOM 1095 C C . TYR A 1 147 ? 2.843 2.737 -9.305 1.00 89.50 147 TYR A C 1
ATOM 1097 O O . TYR A 1 147 ? 2.845 1.512 -9.244 1.00 89.50 147 TYR A O 1
ATOM 1105 N N . LEU A 1 148 ? 3.401 3.380 -10.322 1.00 83.00 148 LEU A N 1
ATOM 1106 C CA . LEU A 1 148 ? 4.197 2.680 -11.314 1.00 83.00 148 LEU A CA 1
ATOM 1107 C C . LEU A 1 148 ? 5.517 2.267 -10.673 1.00 83.00 148 LEU A C 1
ATOM 1109 O O . LEU A 1 148 ? 6.239 3.080 -10.101 1.00 83.00 148 LEU A O 1
ATOM 1113 N N . GLU A 1 149 ? 5.796 0.976 -10.747 1.00 73.19 149 GLU A N 1
ATOM 1114 C CA . GLU A 1 149 ? 7.099 0.442 -10.406 1.00 73.19 149 GLU A CA 1
ATOM 1115 C C . GLU A 1 149 ? 7.733 -0.036 -11.686 1.00 73.19 149 GLU A C 1
ATOM 1117 O O . GLU A 1 149 ? 7.053 -0.585 -12.559 1.00 73.19 149 GLU A O 1
ATOM 1122 N N . ALA A 1 150 ? 9.039 0.147 -11.774 1.00 59.81 150 ALA A N 1
ATOM 1123 C CA . ALA A 1 150 ? 9.807 -0.501 -12.802 1.00 59.81 150 ALA A CA 1
ATOM 1124 C C . ALA A 1 150 ? 9.788 -2.016 -12.552 1.00 59.81 150 ALA A C 1
ATOM 1126 O O . ALA A 1 150 ? 10.613 -2.567 -11.828 1.00 59.81 150 ALA A O 1
ATOM 1127 N N . VAL A 1 151 ? 8.799 -2.700 -13.123 1.00 54.66 151 VAL A N 1
ATOM 1128 C CA . VAL A 1 151 ? 8.912 -4.122 -13.433 1.00 54.66 151 VAL A CA 1
ATOM 1129 C C . VAL A 1 151 ? 10.049 -4.189 -14.431 1.00 54.66 151 VAL A C 1
ATOM 1131 O O . VAL A 1 151 ? 9.917 -3.608 -15.506 1.00 54.66 151 VAL A O 1
ATOM 1134 N N . SER A 1 152 ? 11.170 -4.803 -14.057 1.00 48.91 152 SER A N 1
ATOM 1135 C CA . SER A 1 152 ? 12.335 -4.986 -14.918 1.00 48.91 152 SER A CA 1
ATOM 1136 C C . SER A 1 152 ? 11.914 -5.699 -16.207 1.00 48.91 152 SER A C 1
ATOM 1138 O O . SER A 1 152 ? 11.950 -6.924 -16.310 1.00 48.91 152 SER A O 1
ATOM 1140 N N . LYS A 1 153 ? 11.451 -4.939 -17.193 1.00 49.78 153 LYS A N 1
ATOM 1141 C CA . LYS A 1 153 ? 11.396 -5.382 -18.572 1.00 49.78 153 LYS A CA 1
ATOM 1142 C C . LYS A 1 153 ? 12.816 -5.223 -19.078 1.00 49.78 153 LYS A C 1
ATOM 1144 O O . LYS A 1 153 ? 13.442 -4.200 -18.811 1.00 49.78 153 LYS A O 1
ATOM 1149 N N . HIS A 1 154 ? 13.319 -6.291 -19.686 1.00 52.94 154 HIS A N 1
ATOM 1150 C CA . HIS A 1 154 ? 14.639 -6.386 -20.295 1.00 52.94 154 HIS A CA 1
ATOM 1151 C C . HIS A 1 154 ? 15.119 -5.033 -20.813 1.00 52.94 154 HIS A C 1
ATOM 1153 O O . HIS A 1 154 ? 14.389 -4.367 -21.547 1.00 52.94 154 HIS A O 1
ATOM 1159 N N . GLY A 1 155 ? 16.303 -4.618 -20.361 1.00 58.56 155 GLY A N 1
ATOM 1160 C CA . GLY A 1 155 ? 16.821 -3.306 -20.705 1.00 58.56 155 GLY A CA 1
ATOM 1161 C C . GLY A 1 155 ? 16.892 -3.123 -22.215 1.00 58.56 155 GLY A C 1
ATOM 1162 O O . GLY A 1 155 ? 17.202 -4.060 -22.952 1.00 58.56 155 GLY A O 1
ATOM 1163 N N . GLU A 1 156 ? 16.587 -1.919 -22.685 1.00 68.69 156 GLU A N 1
ATOM 1164 C CA . GLU A 1 156 ? 16.747 -1.592 -24.096 1.00 68.69 156 GLU A CA 1
ATOM 1165 C C . GLU A 1 156 ? 18.247 -1.503 -24.397 1.00 68.69 156 GLU A C 1
ATOM 1167 O O . GLU A 1 156 ? 18.950 -0.668 -23.817 1.00 68.69 156 GLU A O 1
ATOM 1172 N N . LYS A 1 157 ? 18.754 -2.391 -25.263 1.00 75.06 157 LYS A N 1
ATOM 1173 C CA . LYS A 1 157 ? 20.154 -2.361 -25.695 1.00 75.06 157 LYS A CA 1
ATOM 1174 C C . LYS A 1 157 ? 20.376 -1.131 -26.564 1.00 75.06 157 LYS A C 1
ATOM 1176 O O . LYS A 1 157 ? 19.857 -1.032 -27.672 1.00 75.06 157 LYS A O 1
ATOM 1181 N N . MET A 1 158 ? 21.183 -0.211 -26.064 1.00 75.94 158 MET A N 1
ATOM 1182 C CA . MET A 1 158 ? 21.575 0.989 -26.777 1.00 75.94 158 MET A CA 1
ATOM 1183 C C . MET A 1 158 ? 22.726 0.713 -27.759 1.00 75.94 158 MET A C 1
ATOM 1185 O O . MET A 1 158 ? 23.491 -0.241 -27.573 1.00 75.94 158 MET A O 1
ATOM 1189 N N . PRO A 1 159 ? 22.928 1.586 -28.766 1.00 80.88 159 PRO A N 1
ATOM 1190 C CA . PRO A 1 159 ? 24.037 1.472 -29.720 1.00 80.88 159 PRO A CA 1
ATOM 1191 C C . PRO A 1 159 ? 25.430 1.457 -29.072 1.00 80.88 159 PRO A C 1
ATOM 1193 O O . PRO A 1 159 ? 26.376 0.940 -29.655 1.00 80.88 159 PRO A O 1
ATOM 1196 N N . ASN A 1 160 ? 25.558 1.996 -27.855 1.00 82.31 160 ASN A N 1
ATOM 1197 C CA . ASN A 1 160 ? 26.801 2.028 -27.081 1.00 82.31 160 ASN A CA 1
ATOM 1198 C C . ASN A 1 160 ? 27.081 0.730 -26.289 1.00 82.31 160 ASN A C 1
ATOM 1200 O O . ASN A 1 160 ? 27.994 0.709 -25.467 1.00 82.31 160 ASN A O 1
ATOM 1204 N N . GLY A 1 161 ? 26.283 -0.328 -26.482 1.00 79.69 161 GLY A N 1
ATOM 1205 C CA . GLY A 1 161 ? 26.450 -1.613 -25.797 1.00 79.69 161 GLY A CA 1
ATOM 1206 C C . GLY A 1 161 ? 25.934 -1.657 -24.354 1.00 79.69 161 GLY A C 1
ATOM 1207 O O . GLY A 1 161 ? 26.048 -2.698 -23.716 1.00 79.69 161 GLY A O 1
ATOM 1208 N N . LYS A 1 162 ? 25.347 -0.570 -23.838 1.00 83.56 162 LYS A N 1
ATOM 1209 C CA . LYS A 1 162 ? 24.700 -0.529 -22.518 1.00 83.56 162 LYS A CA 1
ATOM 1210 C C . LYS A 1 162 ? 23.198 -0.782 -22.623 1.00 83.56 162 LYS A C 1
ATOM 1212 O O . LYS A 1 162 ? 22.576 -0.510 -23.646 1.00 83.56 162 LYS A O 1
ATOM 1217 N N . CYS A 1 163 ? 22.613 -1.279 -21.547 1.00 80.44 163 CYS A N 1
ATOM 1218 C CA . CYS A 1 163 ? 21.199 -1.565 -21.400 1.00 80.44 163 CYS A CA 1
ATOM 1219 C C . CYS A 1 163 ? 20.552 -0.466 -20.556 1.00 80.44 163 CYS A C 1
ATOM 1221 O O . CYS A 1 163 ? 20.977 -0.203 -19.429 1.00 80.44 163 CYS A O 1
ATOM 1223 N N . LYS A 1 164 ? 19.506 0.170 -21.089 1.00 80.19 164 LYS A N 1
ATOM 1224 C CA . LYS A 1 164 ? 18.638 1.060 -20.313 1.00 80.19 164 LYS A CA 1
ATOM 1225 C C . LYS A 1 164 ? 17.643 0.222 -19.537 1.00 80.19 164 LYS A C 1
ATOM 1227 O O . LYS A 1 164 ? 16.712 -0.322 -20.126 1.00 80.19 164 LYS A O 1
ATOM 1232 N N . ILE A 1 165 ? 17.834 0.119 -18.230 1.00 74.44 165 ILE A N 1
ATOM 1233 C CA . ILE A 1 165 ? 16.870 -0.513 -17.335 1.00 74.44 165 ILE A CA 1
ATOM 1234 C C . ILE A 1 165 ? 16.114 0.568 -16.573 1.00 74.44 165 ILE A C 1
ATOM 1236 O O . ILE A 1 165 ? 16.692 1.552 -16.117 1.00 74.44 165 ILE A O 1
ATOM 1240 N N . PHE A 1 166 ? 14.809 0.381 -16.413 1.00 63.38 166 PHE A N 1
ATOM 1241 C CA . PHE A 1 166 ? 14.062 1.142 -15.424 1.00 63.38 166 PHE A CA 1
ATOM 1242 C C . PHE A 1 166 ? 14.255 0.446 -14.077 1.00 63.38 166 PHE A C 1
ATOM 1244 O O . PHE A 1 166 ? 14.018 -0.759 -13.962 1.00 63.38 166 PHE A O 1
ATOM 1251 N N . GLN A 1 167 ? 14.675 1.186 -13.057 1.00 58.50 167 GLN A N 1
ATOM 1252 C CA . GLN A 1 167 ? 14.795 0.684 -11.694 1.00 58.50 167 GLN A CA 1
ATOM 1253 C C . GLN A 1 167 ? 14.349 1.782 -10.730 1.00 58.50 167 GLN A C 1
ATOM 1255 O O . GLN A 1 167 ? 14.773 2.922 -10.834 1.00 58.50 167 GLN A O 1
ATOM 1260 N N . SER A 1 168 ? 13.439 1.453 -9.810 1.00 57.19 168 SER A N 1
ATOM 1261 C CA . SER A 1 168 ? 12.987 2.370 -8.747 1.00 57.19 168 SER A CA 1
ATOM 1262 C C . SER A 1 168 ? 12.417 3.730 -9.194 1.00 57.19 168 SER A C 1
ATOM 1264 O O . SER A 1 168 ? 12.317 4.636 -8.378 1.00 57.19 168 SER A O 1
ATOM 1266 N N . GLY A 1 169 ? 11.954 3.853 -10.442 1.00 52.44 169 GLY A N 1
ATOM 1267 C CA . GLY A 1 169 ? 11.397 5.103 -10.981 1.00 52.44 169 GLY A CA 1
ATOM 1268 C C . GLY A 1 169 ? 12.392 5.928 -11.797 1.00 52.44 169 GLY A C 1
ATOM 1269 O O . GLY A 1 169 ? 11.966 6.853 -12.481 1.00 52.44 169 GLY A O 1
ATOM 1270 N N . ASP A 1 170 ? 13.662 5.527 -11.808 1.00 56.16 170 ASP A N 1
ATOM 1271 C CA . ASP A 1 170 ? 14.728 6.145 -12.585 1.00 56.16 170 ASP A CA 1
ATOM 1272 C C . ASP A 1 170 ? 15.180 5.229 -13.732 1.00 56.16 170 ASP A C 1
ATOM 1274 O O . ASP A 1 170 ? 15.010 4.001 -13.703 1.00 56.16 170 ASP A O 1
ATOM 1278 N N . VAL A 1 171 ? 15.748 5.837 -14.777 1.00 72.38 171 VAL A N 1
ATOM 1279 C CA . VAL A 1 171 ? 16.393 5.110 -15.878 1.00 72.38 171 VAL A CA 1
ATOM 1280 C C . VAL A 1 171 ? 17.875 4.989 -15.568 1.00 72.38 171 VAL A C 1
ATOM 1282 O O . VAL A 1 171 ? 18.579 5.992 -15.486 1.00 72.38 171 VAL A O 1
ATOM 1285 N N . HIS A 1 172 ? 18.352 3.756 -15.438 1.00 72.25 172 HIS A N 1
ATOM 1286 C CA . HIS A 1 172 ? 19.759 3.453 -15.231 1.00 72.25 172 HIS A CA 1
ATOM 1287 C C . HIS A 1 172 ? 20.369 2.854 -16.496 1.00 72.25 172 HIS A C 1
ATOM 1289 O O . HIS A 1 172 ? 19.773 1.997 -17.153 1.00 72.25 172 HIS A O 1
ATOM 1295 N N . GLU A 1 173 ? 21.588 3.281 -16.814 1.00 85.31 173 GLU A N 1
ATOM 1296 C CA . GLU A 1 173 ? 22.413 2.647 -17.837 1.00 85.31 173 GLU A CA 1
ATOM 1297 C C . GLU A 1 173 ? 23.333 1.623 -17.177 1.00 85.31 173 GLU A C 1
ATOM 1299 O O . GLU A 1 173 ? 24.252 1.982 -16.440 1.00 85.31 173 GLU A O 1
ATOM 1304 N N . VAL A 1 174 ? 23.102 0.345 -17.453 1.00 77.19 174 VAL A N 1
ATOM 1305 C CA . VAL A 1 174 ? 23.953 -0.756 -16.987 1.00 77.19 174 VAL A CA 1
ATOM 1306 C C . VAL A 1 174 ? 24.645 -1.413 -18.180 1.00 77.19 174 VAL A C 1
ATOM 1308 O O . VAL A 1 174 ? 24.159 -1.282 -19.302 1.00 77.19 174 VAL A O 1
ATOM 1311 N N . PRO A 1 175 ? 25.776 -2.109 -18.003 1.00 78.38 175 PRO A N 1
ATOM 1312 C CA . PRO A 1 175 ? 26.280 -2.998 -19.042 1.00 78.38 175 PRO A CA 1
ATOM 1313 C C . PRO A 1 175 ? 25.189 -4.004 -19.432 1.00 78.38 175 PRO A C 1
ATOM 1315 O O . PRO A 1 175 ? 24.552 -4.586 -18.551 1.00 78.38 175 PRO A O 1
ATOM 1318 N N . CYS A 1 176 ? 24.952 -4.156 -20.737 1.00 67.56 176 CYS A N 1
ATOM 1319 C CA . CYS A 1 176 ? 24.394 -5.405 -21.236 1.00 67.56 176 CYS A CA 1
ATOM 1320 C C . CYS A 1 176 ? 25.492 -6.484 -21.136 1.00 67.56 176 CYS A C 1
ATOM 1322 O O . CYS A 1 176 ? 25.115 -7.656 -20.972 1.00 67.56 176 CYS A O 1
#

Organism: Exophiala dermatitidis (strain ATCC 34100 / CBS 525.76 / NIH/UT8656) (NCBI:txid858893)

Secondary structure (DSSP, 8-state):
-------------------------------------------PPPPEEEEESSGGG-SSEEEEE--TT-EEE--S-TT-EEEPPTTEEEEEESSGGG-SSB--S-EETT-BS-HHHHTT--SPP-EEEEEEPPTTS--BTTBS-----------EE-TTSEEEEEETTEEEEEE-

pLDDT: mean 78.02, std 18.02, range [40.47, 96.44]

Sequence (176 aa):
MRAFNLAFSPLLLAAVAGVVSAQDEATVYDTPVLAEARELQKRSPPAGVYVCDQTNWHGKCAWTKLNEGVCMNFPWDAGTSFGPPQGWQCKIYYGGKCTGAMTDGKLTYPGTPNIGATYNNRLKPASYKCRPCPAGSPCINGNAPAYLEAVSKHGEKMPNGKCKIFQSGDVHEVPC

Foldseek 3Di:
DDDDDDDDDDDDDDDDDDDDDDDDPPDPPPPPPPPPPPPPPDPDPAWWKWKAQAFPSDHDIDTDGADAFFKFFDPHFQRMFIAGDAQKWKKFALDARRDDDIDQRLQAPRGHRGNCVVVVHRRGTGIMHMHGADPPFDGYDSRGHGPDAQPFDWFDQDPVQWGFTGHGNDTDTHHD

Mean predicted aligned error: 16.25 Å